Protein AF-A0A3L9I2W7-F1 (afdb_monomer_lite)

Radius of gyration: 19.5 Å; chains: 1; bounding box: 50×24×37 Å

Foldseek 3Di:
DDDDPCVVPPDLVSVCVVVVHDSVVGWDDDDVTDPVVVVPPDPDDPQPPVNVVVVVVVCVVVVVPD

Structure (mmCIF, N/CA/C/O backbone):
data_AF-A0A3L9I2W7-F1
#
_entry.id   AF-A0A3L9I2W7-F1
#
loop_
_atom_site.group_PDB
_atom_site.id
_atom_site.type_symbol
_atom_site.label_atom_id
_atom_site.label_alt_id
_atom_site.label_comp_id
_atom_site.label_asym_id
_atom_site.label_entity_id
_atom_site.label_seq_id
_atom_site.pdbx_PDB_ins_code
_atom_site.Cartn_x
_atom_site.Cartn_y
_atom_site.Cartn_z
_atom_site.occupancy
_atom_site.B_iso_or_equiv
_atom_site.auth_seq_id
_atom_site.auth_comp_id
_atom_site.auth_asym_id
_atom_site.auth_atom_id
_atom_site.pdbx_PDB_model_num
ATOM 1 N N . TRP A 1 1 ? 2.851 11.416 -4.332 1.00 44.00 1 TRP A N 1
ATOM 2 C CA . TRP A 1 1 ? 2.835 10.675 -3.054 1.00 44.00 1 TRP A CA 1
ATOM 3 C C . TRP A 1 1 ? 2.941 11.677 -1.924 1.00 44.00 1 TRP A C 1
ATOM 5 O O . TRP A 1 1 ? 3.591 12.698 -2.112 1.00 44.00 1 TRP A O 1
A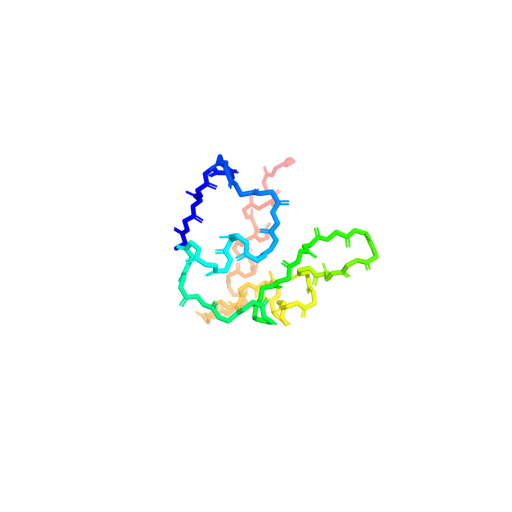TOM 15 N N . GLY A 1 2 ? 2.284 11.435 -0.794 1.00 62.03 2 GLY A N 1
ATOM 16 C CA . GLY A 1 2 ? 2.262 12.378 0.322 1.00 62.03 2 GLY A CA 1
ATOM 17 C C . GLY A 1 2 ? 2.072 11.660 1.649 1.00 62.03 2 GLY A C 1
ATOM 18 O O . GLY A 1 2 ? 1.614 10.521 1.678 1.00 62.03 2 GLY A O 1
ATOM 19 N N . ARG A 1 3 ? 2.434 12.334 2.741 1.00 74.00 3 ARG A N 1
ATOM 20 C CA . ARG A 1 3 ? 2.162 11.885 4.108 1.00 74.00 3 ARG A CA 1
ATOM 21 C C . ARG A 1 3 ? 1.395 12.974 4.844 1.00 74.00 3 ARG A C 1
ATOM 23 O O . ARG A 1 3 ? 1.717 14.153 4.705 1.00 74.00 3 ARG A O 1
ATOM 30 N N . LYS A 1 4 ? 0.421 12.576 5.651 1.00 74.00 4 LYS A N 1
ATOM 31 C CA . LYS A 1 4 ? -0.279 13.451 6.590 1.00 74.00 4 LYS A CA 1
ATOM 32 C C . LYS A 1 4 ? -0.228 12.783 7.955 1.00 74.00 4 LYS A C 1
ATOM 34 O O . LYS A 1 4 ? -0.372 11.568 8.046 1.00 74.00 4 LYS A O 1
ATOM 39 N N . LEU A 1 5 ? 0.033 13.562 9.000 1.00 76.88 5 LEU A N 1
ATOM 40 C CA . LEU A 1 5 ? -0.061 13.043 10.360 1.00 76.88 5 LEU A CA 1
ATOM 41 C C . LEU A 1 5 ? -1.518 12.664 10.637 1.00 76.88 5 LEU A C 1
ATOM 43 O O . LEU A 1 5 ? -2.420 13.430 10.299 1.00 76.88 5 LEU A O 1
ATOM 47 N N . ALA A 1 6 ? -1.738 11.522 11.285 1.00 73.06 6 ALA A N 1
ATOM 48 C CA . ALA A 1 6 ? -3.066 11.006 11.624 1.00 73.06 6 ALA A CA 1
ATOM 49 C C . ALA A 1 6 ? -3.772 11.804 12.744 1.00 73.06 6 ALA A C 1
ATOM 51 O O . ALA A 1 6 ? -4.627 11.276 13.444 1.00 73.06 6 ALA A O 1
ATOM 52 N N . VAL A 1 7 ? -3.404 13.071 12.964 1.00 78.31 7 VAL A N 1
ATOM 53 C CA . VAL A 1 7 ? -3.959 13.895 14.045 1.00 78.31 7 VAL A CA 1
ATOM 54 C C . VAL A 1 7 ? -5.468 14.034 13.838 1.00 78.31 7 VAL A C 1
ATOM 56 O O . VAL A 1 7 ? -5.908 14.655 12.872 1.00 78.31 7 VAL A O 1
ATOM 59 N N . GLY A 1 8 ? -6.243 13.429 14.741 1.00 71.75 8 GLY A N 1
ATOM 60 C CA . GLY A 1 8 ? -7.707 13.400 14.689 1.00 71.75 8 GLY A CA 1
ATOM 61 C C . GLY A 1 8 ? -8.316 12.313 13.794 1.00 71.75 8 GLY A C 1
ATOM 62 O O . GLY A 1 8 ? -9.525 12.325 13.609 1.00 71.75 8 GLY A O 1
ATOM 63 N N . MET A 1 9 ? -7.517 11.393 13.241 1.00 83.06 9 MET A N 1
ATOM 64 C CA . MET A 1 9 ? -7.996 10.238 12.470 1.00 83.06 9 MET A CA 1
ATOM 65 C C . MET A 1 9 ? -7.652 8.959 13.231 1.00 83.06 9 MET A C 1
ATOM 67 O O . MET A 1 9 ? -6.525 8.470 13.193 1.00 83.06 9 MET A O 1
ATOM 71 N N . THR A 1 10 ? -8.632 8.437 13.949 1.00 83.12 10 THR A N 1
ATOM 72 C CA . THR A 1 10 ? -8.542 7.217 14.758 1.00 83.12 10 THR A CA 1
ATOM 73 C C . THR A 1 10 ? -9.157 6.002 14.063 1.00 83.12 10 THR A C 1
ATOM 75 O O . THR A 1 10 ? -8.988 4.878 14.529 1.00 83.12 10 THR A O 1
ATOM 78 N N . SER A 1 11 ? -9.839 6.207 12.930 1.00 86.31 11 SER A N 1
ATOM 79 C CA . SER A 1 11 ? -10.485 5.141 12.162 1.00 86.31 11 SER A CA 1
ATOM 80 C C . SER A 1 11 ? -10.315 5.293 10.646 1.00 86.31 11 SER A C 1
ATOM 82 O O . SER A 1 11 ? -10.134 6.395 10.122 1.00 86.31 11 SER A O 1
ATOM 84 N N . ALA A 1 12 ? -10.451 4.176 9.920 1.00 86.56 12 ALA A N 1
ATOM 85 C CA . ALA A 1 12 ? -10.476 4.160 8.454 1.00 86.56 12 ALA A CA 1
ATOM 86 C C . ALA A 1 12 ? -11.600 5.041 7.877 1.00 86.56 12 ALA A C 1
ATOM 88 O O . ALA A 1 12 ? -11.416 5.686 6.850 1.00 86.56 12 ALA A O 1
ATOM 89 N N . LYS A 1 13 ? -12.738 5.139 8.576 1.00 89.31 13 LYS A N 1
ATOM 90 C CA . LYS A 1 13 ? -13.875 5.976 8.174 1.00 89.31 13 LYS A CA 1
ATOM 91 C C . LYS A 1 13 ? -13.554 7.471 8.244 1.00 89.31 13 LYS A C 1
ATOM 93 O O . LYS A 1 13 ? -13.905 8.218 7.335 1.00 89.31 13 LYS A O 1
ATOM 98 N N . GLU A 1 14 ? -12.874 7.908 9.303 1.00 89.25 14 GLU A N 1
ATOM 99 C CA . GLU A 1 14 ? -12.416 9.299 9.438 1.00 89.25 14 GLU A CA 1
ATOM 100 C C . GLU A 1 14 ? -11.366 9.645 8.379 1.00 89.25 14 GLU A C 1
ATOM 102 O O . GLU A 1 14 ? -11.407 10.732 7.799 1.00 89.25 14 GLU A O 1
ATOM 107 N N . LEU A 1 15 ? -10.470 8.702 8.072 1.00 87.69 15 LEU A N 1
ATOM 108 C CA . LEU A 1 15 ? -9.513 8.847 6.978 1.00 87.69 15 LEU A CA 1
ATOM 109 C C . LEU A 1 15 ? -10.220 8.964 5.616 1.00 87.69 15 LEU A C 1
ATOM 111 O O . LEU A 1 15 ? -9.900 9.869 4.847 1.00 87.69 15 LEU A O 1
ATOM 115 N N . ALA A 1 16 ? -11.202 8.103 5.333 1.00 90.81 16 ALA A N 1
ATOM 116 C CA . ALA A 1 16 ? -11.978 8.137 4.092 1.00 90.81 16 ALA A CA 1
ATOM 117 C C . ALA A 1 16 ? -12.713 9.474 3.914 1.00 90.81 16 ALA A C 1
ATOM 119 O O . ALA A 1 16 ? -12.631 10.095 2.853 1.00 90.81 16 ALA A O 1
ATOM 120 N N . ALA A 1 17 ? -13.343 9.975 4.982 1.00 90.50 17 ALA A N 1
ATOM 121 C CA . ALA A 1 17 ? -13.988 11.285 4.987 1.00 90.50 17 ALA A CA 1
ATOM 122 C C . ALA A 1 17 ? -12.985 12.422 4.721 1.00 90.50 17 ALA A C 1
ATOM 124 O O . ALA A 1 17 ? -13.242 13.292 3.889 1.00 90.50 17 ALA A O 1
ATOM 125 N N . ALA A 1 18 ? -11.814 12.396 5.367 1.00 88.19 18 ALA A N 1
ATOM 126 C CA . ALA A 1 18 ? -10.770 13.402 5.165 1.00 88.19 18 ALA A CA 1
ATOM 127 C C . ALA A 1 18 ? -10.182 13.398 3.743 1.00 88.19 18 ALA A C 1
ATOM 129 O O . ALA A 1 18 ? -9.711 14.436 3.274 1.00 88.19 18 ALA A O 1
ATOM 130 N N . LEU A 1 19 ? -10.193 12.245 3.071 1.00 87.81 19 LEU A N 1
ATOM 131 C CA . LEU A 1 19 ? -9.741 12.076 1.689 1.00 87.81 19 LEU A CA 1
ATOM 132 C C . LEU A 1 19 ? -10.870 12.242 0.658 1.00 87.81 19 LEU A C 1
ATOM 134 O O . LEU A 1 19 ? -10.579 12.291 -0.534 1.00 87.81 19 LEU A O 1
ATOM 138 N N . 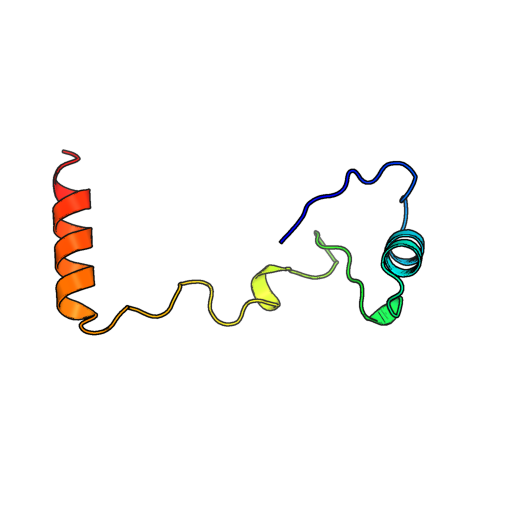SER A 1 20 ? -12.129 12.366 1.098 1.00 91.88 20 SER A N 1
ATOM 139 C CA . SER A 1 20 ? -13.321 12.388 0.235 1.00 91.88 20 SER A CA 1
ATOM 140 C C . SER A 1 20 ? -13.425 11.160 -0.682 1.00 91.88 20 SER A C 1
ATOM 142 O O . SER A 1 20 ? -13.721 11.283 -1.869 1.00 91.88 20 SER A O 1
ATOM 144 N N . VAL A 1 21 ? -13.172 9.973 -0.124 1.00 92.44 21 VAL A N 1
ATOM 145 C CA . VAL A 1 21 ? -13.270 8.678 -0.820 1.00 92.44 21 VAL A CA 1
ATOM 146 C C . VAL A 1 21 ? -14.280 7.758 -0.136 1.00 92.44 21 VAL A C 1
ATOM 148 O O . VAL A 1 21 ? -14.696 8.005 0.997 1.00 92.44 21 VAL A O 1
ATOM 151 N N . ASP A 1 22 ? -14.669 6.686 -0.825 1.00 93.75 22 ASP A N 1
ATOM 152 C CA . ASP A 1 22 ? -15.545 5.659 -0.265 1.00 93.75 22 ASP A CA 1
ATOM 153 C C . ASP A 1 22 ? -14.846 4.919 0.900 1.00 93.75 22 ASP A C 1
ATOM 155 O O . ASP A 1 22 ? -13.688 4.518 0.740 1.00 93.75 22 ASP A O 1
ATOM 159 N N . PRO A 1 23 ? -15.490 4.718 2.066 1.00 90.12 23 PRO A N 1
ATOM 160 C CA . PRO A 1 23 ? -14.894 3.989 3.187 1.00 90.12 23 PRO A CA 1
ATOM 161 C C . PRO A 1 23 ? -14.441 2.564 2.853 1.00 90.12 23 PRO A C 1
ATOM 163 O O . PRO A 1 23 ? -13.416 2.133 3.376 1.00 90.12 23 PRO A O 1
ATOM 166 N N . GLU A 1 24 ? -15.141 1.867 1.958 1.00 90.44 24 GLU A N 1
ATOM 167 C CA . GLU A 1 24 ? -14.794 0.511 1.510 1.00 90.44 24 GLU A CA 1
ATOM 168 C C . GLU A 1 24 ? -13.561 0.498 0.593 1.00 90.44 24 GLU A C 1
ATOM 170 O O . GLU A 1 24 ? -12.955 -0.546 0.365 1.00 90.44 24 GLU A O 1
ATOM 175 N N . SER A 1 25 ? -13.143 1.663 0.084 1.00 89.31 25 SER A N 1
ATOM 176 C CA . SER A 1 25 ? -11.889 1.808 -0.667 1.00 89.31 25 SER A CA 1
ATOM 177 C C . SER A 1 25 ? -10.657 2.010 0.226 1.00 89.31 25 SER A C 1
ATOM 179 O O . SER A 1 25 ? -9.537 2.107 -0.282 1.00 89.31 25 SER A O 1
ATOM 181 N N . VAL A 1 26 ? -10.839 2.076 1.550 1.00 88.69 26 VAL A N 1
ATOM 182 C CA . VAL A 1 26 ? -9.764 2.281 2.528 1.00 88.69 26 VAL A CA 1
ATOM 183 C C . VAL A 1 26 ? -9.551 1.011 3.345 1.00 88.69 26 VAL A C 1
ATOM 185 O O . VAL A 1 26 ? -10.458 0.520 4.006 1.00 88.69 26 VAL A O 1
ATOM 188 N N . ALA A 1 27 ? -8.312 0.521 3.375 1.00 85.94 27 ALA A N 1
ATOM 189 C CA . ALA A 1 27 ? -7.922 -0.630 4.183 1.00 85.94 27 ALA A CA 1
ATOM 190 C C . ALA A 1 27 ? -6.868 -0.247 5.231 1.00 85.94 27 ALA A C 1
ATOM 192 O O . ALA A 1 27 ? -5.951 0.532 4.958 1.00 85.94 27 ALA A O 1
ATOM 193 N N . ILE A 1 28 ? -6.974 -0.827 6.432 1.00 85.69 28 ILE A N 1
ATOM 194 C CA . ILE A 1 28 ? -5.9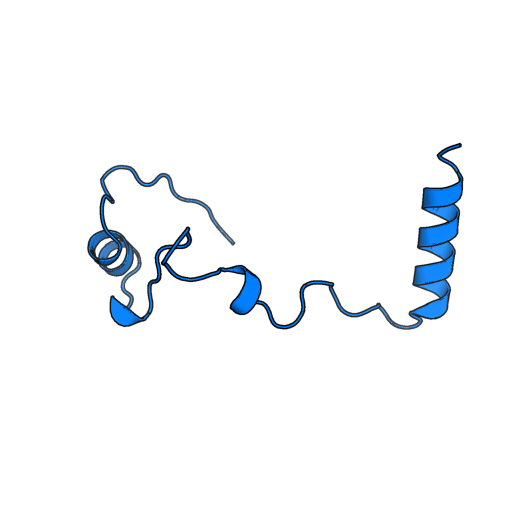15 -0.751 7.446 1.00 85.69 28 ILE A CA 1
ATOM 195 C C . ILE A 1 28 ? -4.930 -1.892 7.198 1.00 85.69 28 ILE A C 1
ATOM 197 O O . ILE A 1 28 ? -5.313 -3.061 7.151 1.00 85.69 28 ILE A O 1
ATOM 201 N N . CYS A 1 29 ? -3.657 -1.532 7.044 1.00 88.12 29 CYS A N 1
ATOM 202 C CA . CYS A 1 29 ? -2.568 -2.485 6.870 1.00 88.12 29 CYS A CA 1
ATOM 203 C C . CYS A 1 29 ? -2.107 -3.028 8.228 1.00 88.12 29 CYS A C 1
ATOM 205 O O . CYS A 1 29 ? -1.861 -2.234 9.139 1.00 88.12 29 CYS A O 1
ATOM 207 N N . GLY A 1 30 ? -1.944 -4.345 8.364 1.00 83.06 30 GLY A N 1
ATOM 208 C CA . GLY A 1 30 ? -1.459 -4.956 9.606 1.00 83.06 30 GLY A CA 1
ATOM 209 C C . GLY A 1 30 ? -1.832 -6.428 9.769 1.00 83.06 30 GLY A C 1
ATOM 210 O O . GLY A 1 30 ? -2.494 -7.016 8.917 1.00 83.06 30 GLY A O 1
ATOM 211 N N . GLU A 1 31 ? -1.399 -7.024 10.880 1.00 82.06 31 GLU A N 1
ATOM 212 C CA . GLU A 1 31 ? -1.666 -8.427 11.210 1.00 82.06 31 GLU A CA 1
ATOM 213 C C . GLU A 1 31 ? -3.178 -8.696 11.322 1.00 82.06 31 GLU A C 1
ATOM 215 O O . GLU A 1 31 ? -3.899 -7.972 12.007 1.00 82.06 31 GLU A O 1
ATOM 220 N N . GLY A 1 32 ? -3.672 -9.708 10.600 1.00 81.94 32 GLY A N 1
ATOM 221 C CA . GLY A 1 32 ? -5.106 -10.017 10.498 1.00 81.94 32 GLY A CA 1
ATOM 222 C C . GLY A 1 32 ? -5.925 -9.048 9.628 1.00 81.94 32 GLY A C 1
ATOM 223 O O . GLY A 1 32 ? -7.131 -9.243 9.487 1.00 81.94 32 GLY A O 1
ATOM 224 N N . GLY A 1 33 ? -5.288 -8.024 9.051 1.00 82.62 33 GLY A N 1
ATOM 225 C CA . GLY A 1 33 ? -5.884 -7.056 8.131 1.00 82.62 33 GLY A CA 1
ATOM 226 C C . GLY A 1 33 ? -5.380 -7.216 6.696 1.00 82.62 33 GLY A C 1
ATOM 227 O O . GLY A 1 33 ? -5.018 -8.306 6.256 1.00 82.62 33 GLY A O 1
ATOM 228 N N . PHE A 1 34 ? -5.368 -6.113 5.948 1.00 84.94 34 PHE A N 1
ATOM 229 C CA . PHE A 1 34 ? -4.869 -6.093 4.574 1.00 84.94 34 PHE A CA 1
ATOM 230 C C . PHE A 1 34 ? -3.336 -6.134 4.548 1.00 84.94 34 PHE A C 1
ATOM 232 O O . PHE A 1 34 ? -2.687 -5.341 5.234 1.00 84.94 34 PHE A O 1
ATOM 239 N N . ASP A 1 35 ? -2.750 -7.016 3.735 1.00 85.62 35 ASP A N 1
ATOM 240 C CA . ASP A 1 35 ? -1.313 -6.983 3.462 1.00 85.62 35 ASP A CA 1
ATOM 241 C C . ASP A 1 35 ? -1.026 -5.991 2.316 1.00 85.62 35 ASP A C 1
ATOM 243 O O . ASP A 1 35 ? -1.383 -6.262 1.164 1.00 85.62 35 ASP A O 1
ATOM 247 N N . PRO A 1 36 ? -0.361 -4.848 2.579 1.00 82.12 36 PRO A N 1
ATOM 248 C CA . PRO A 1 36 ? -0.026 -3.888 1.531 1.00 82.12 36 PRO A CA 1
ATOM 249 C C . PRO A 1 36 ? 0.877 -4.477 0.440 1.00 82.12 36 PRO A C 1
ATOM 251 O O . PRO A 1 36 ? 0.906 -3.947 -0.673 1.00 82.12 36 PRO A O 1
ATOM 254 N N . TRP A 1 37 ? 1.601 -5.563 0.720 1.00 81.00 37 TRP A N 1
ATOM 255 C CA . TRP A 1 37 ? 2.472 -6.215 -0.255 1.00 81.00 37 TRP A CA 1
ATOM 256 C C . TRP A 1 37 ? 1.722 -7.042 -1.298 1.00 81.00 37 TRP A C 1
ATOM 258 O O . TRP A 1 37 ? 2.290 -7.312 -2.361 1.00 81.00 37 TRP A O 1
ATOM 268 N N . GLU A 1 38 ? 0.470 -7.406 -1.031 1.00 82.56 38 GLU A N 1
ATOM 269 C CA . GLU A 1 38 ? -0.424 -8.057 -1.997 1.00 82.56 38 GLU A CA 1
ATOM 270 C C . GLU A 1 38 ? -1.039 -7.036 -2.970 1.00 82.56 38 GLU A C 1
ATOM 272 O O . GLU A 1 38 ? -1.392 -7.375 -4.098 1.00 82.56 38 GLU A O 1
ATOM 277 N N . ALA A 1 39 ? -1.097 -5.754 -2.586 1.00 81.62 39 ALA A N 1
ATOM 278 C CA . ALA A 1 39 ? -1.555 -4.667 -3.458 1.00 81.62 39 ALA A CA 1
ATOM 279 C C . ALA A 1 39 ? -0.583 -4.375 -4.614 1.00 81.62 39 ALA A C 1
ATOM 281 O O . ALA A 1 39 ? -0.957 -3.777 -5.625 1.00 81.62 39 ALA A O 1
ATOM 282 N N . VAL A 1 40 ? 0.690 -4.744 -4.440 1.00 81.50 40 VAL A N 1
ATOM 283 C CA . VAL A 1 40 ? 1.781 -4.419 -5.359 1.00 81.50 40 VAL A CA 1
ATOM 284 C C . VAL A 1 40 ? 2.207 -5.684 -6.095 1.00 81.50 40 VAL A C 1
ATOM 286 O O . VAL A 1 40 ? 3.062 -6.441 -5.637 1.00 81.50 40 VAL A O 1
ATOM 289 N N . SER A 1 41 ? 1.637 -5.883 -7.281 1.00 77.31 41 SER A N 1
ATOM 290 C CA . SER A 1 41 ? 1.923 -7.027 -8.159 1.00 77.31 41 SER A CA 1
ATOM 291 C C . SER A 1 41 ? 3.352 -7.038 -8.713 1.00 77.31 41 SER A C 1
ATOM 293 O O . SER A 1 41 ? 3.875 -8.091 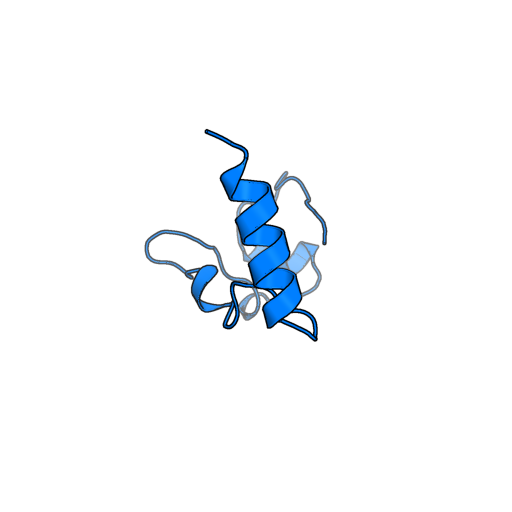-9.070 1.00 77.31 41 SER A O 1
ATOM 295 N N . VAL A 1 42 ? 4.014 -5.880 -8.756 1.00 78.56 42 VAL A N 1
ATOM 296 C CA . VAL A 1 42 ? 5.392 -5.726 -9.232 1.00 78.56 42 VAL A CA 1
ATOM 297 C C . VAL A 1 42 ? 6.175 -4.910 -8.209 1.00 78.56 42 VAL A C 1
ATOM 299 O O . VAL A 1 42 ? 6.077 -3.687 -8.152 1.00 78.56 42 VAL A O 1
ATOM 302 N N . ARG A 1 43 ? 6.940 -5.605 -7.360 1.00 72.19 43 ARG A N 1
ATOM 303 C CA . ARG A 1 43 ? 7.701 -4.993 -6.252 1.00 72.19 43 ARG A CA 1
ATOM 304 C C . ARG A 1 43 ? 9.038 -4.401 -6.687 1.00 72.19 43 ARG A C 1
ATOM 306 O O . ARG A 1 43 ? 9.641 -3.634 -5.943 1.00 72.19 43 ARG A O 1
ATOM 313 N N . GLN A 1 44 ? 9.509 -4.771 -7.873 1.00 75.94 44 GLN A N 1
ATOM 314 C CA . GLN A 1 44 ? 10.723 -4.224 -8.460 1.00 75.94 44 GLN A CA 1
ATOM 315 C C . GLN A 1 44 ? 10.359 -3.438 -9.710 1.00 75.94 44 GLN A C 1
ATOM 317 O O . GLN A 1 44 ? 9.603 -3.959 -10.528 1.00 75.94 44 GLN A O 1
ATOM 322 N N . PRO A 1 45 ? 10.875 -2.211 -9.886 1.00 72.62 45 PRO A N 1
ATOM 323 C CA . PRO A 1 45 ? 10.686 -1.505 -11.141 1.00 72.62 45 PRO A CA 1
ATOM 324 C C . PRO A 1 45 ? 11.153 -2.405 -12.297 1.00 72.62 45 PRO A C 1
ATOM 326 O O . PRO A 1 45 ? 12.151 -3.118 -12.143 1.00 72.62 45 PRO A O 1
ATOM 329 N N . PRO A 1 46 ? 10.436 -2.415 -13.434 1.00 72.94 46 PRO A N 1
ATOM 330 C CA . PRO A 1 46 ? 10.861 -3.194 -14.586 1.00 72.94 46 PRO A CA 1
ATOM 331 C C . PRO A 1 46 ? 12.287 -2.794 -14.969 1.00 72.94 46 PRO A C 1
ATOM 333 O O . PRO A 1 46 ? 12.654 -1.618 -14.878 1.00 72.94 46 PRO A O 1
ATOM 336 N N . LEU A 1 47 ? 13.093 -3.774 -15.384 1.00 74.62 47 LEU A N 1
ATOM 337 C CA . LEU A 1 47 ? 14.454 -3.500 -15.832 1.00 74.62 47 LEU A CA 1
ATOM 338 C C . LEU A 1 47 ? 14.408 -2.478 -16.979 1.00 74.62 47 LEU A C 1
ATOM 340 O O . LEU A 1 47 ? 13.642 -2.673 -17.929 1.00 74.62 47 LEU A O 1
ATOM 344 N N . PRO A 1 48 ? 15.211 -1.402 -16.923 1.00 74.81 48 PRO A N 1
ATOM 345 C CA . PRO A 1 48 ? 15.298 -0.480 -18.042 1.00 74.81 48 PRO A CA 1
ATOM 346 C C . PRO A 1 48 ? 15.892 -1.223 -19.250 1.00 74.81 48 PRO A C 1
ATOM 348 O O . PRO A 1 48 ? 16.867 -1.951 -19.077 1.0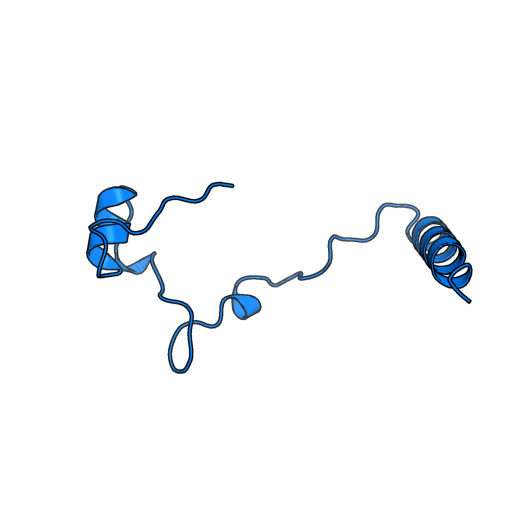0 74.81 48 PRO A O 1
ATOM 351 N N . PRO A 1 49 ? 15.365 -1.072 -20.477 1.00 74.44 49 PRO A N 1
ATOM 352 C CA . PRO A 1 49 ? 16.085 -1.506 -21.671 1.00 74.44 49 PRO A CA 1
ATOM 353 C C . PRO A 1 49 ? 17.403 -0.715 -21.800 1.00 74.44 49 PRO A C 1
ATOM 355 O O . PRO A 1 49 ? 17.358 0.506 -21.634 1.00 74.44 49 PRO A O 1
ATOM 358 N N . PRO A 1 50 ? 18.558 -1.336 -22.119 1.00 75.88 50 PRO A N 1
ATOM 359 C CA . PRO A 1 50 ? 18.858 -2.766 -22.214 1.00 75.88 50 PRO A CA 1
ATOM 360 C C . PRO A 1 50 ? 19.158 -3.354 -20.820 1.00 75.88 50 PRO A C 1
ATOM 362 O O . PRO A 1 50 ? 20.196 -3.087 -20.217 1.00 75.88 50 PRO A O 1
ATOM 365 N N . GLY A 1 51 ? 18.247 -4.190 -20.308 1.00 68.94 51 GLY A N 1
ATOM 366 C CA . GLY A 1 51 ? 18.272 -4.648 -18.909 1.00 68.94 51 GLY A CA 1
ATOM 367 C C . GLY A 1 51 ? 19.504 -5.465 -18.524 1.00 68.94 51 GLY A C 1
ATOM 368 O O . GLY A 1 51 ? 19.871 -5.491 -17.351 1.00 68.94 51 GLY A O 1
ATOM 369 N N . GLY A 1 52 ? 20.166 -6.082 -19.509 1.00 73.25 52 GLY A N 1
ATOM 370 C CA . GLY A 1 52 ? 21.436 -6.784 -19.321 1.00 73.25 52 GLY A CA 1
ATOM 371 C C . GLY A 1 52 ? 22.570 -5.844 -18.910 1.00 73.25 52 GLY A C 1
ATOM 372 O O . GLY A 1 52 ? 23.224 -6.089 -17.899 1.00 73.25 52 GLY A O 1
ATOM 373 N N . ASP A 1 53 ? 22.754 -4.733 -19.625 1.00 76.00 53 ASP A N 1
ATOM 374 C CA . ASP A 1 53 ? 23.826 -3.773 -19.330 1.00 76.00 53 ASP A CA 1
ATOM 375 C C . ASP A 1 53 ? 23.589 -3.075 -17.988 1.00 76.00 53 ASP A C 1
ATOM 377 O O . ASP A 1 53 ? 24.527 -2.861 -17.219 1.00 76.00 53 ASP A O 1
ATOM 381 N N . PHE A 1 54 ? 22.325 -2.785 -17.660 1.00 73.75 54 PHE A N 1
ATOM 382 C CA . PHE A 1 54 ? 21.958 -2.238 -16.356 1.00 73.75 54 PHE A CA 1
ATOM 383 C C . PHE A 1 54 ? 22.252 -3.220 -15.214 1.00 73.75 54 PHE A C 1
ATOM 385 O O . PHE A 1 54 ? 22.829 -2.824 -14.202 1.00 73.75 54 PHE A O 1
ATOM 392 N N . ALA A 1 55 ? 21.910 -4.504 -15.374 1.00 77.00 55 ALA A N 1
ATOM 393 C CA . ALA A 1 55 ? 22.198 -5.525 -14.368 1.00 77.00 55 ALA A CA 1
ATOM 394 C C . ALA A 1 55 ? 23.711 -5.723 -14.162 1.00 77.00 55 ALA A C 1
ATOM 396 O O . ALA A 1 55 ? 24.161 -5.839 -13.021 1.00 77.00 55 ALA A O 1
ATOM 397 N N . ILE A 1 56 ? 24.503 -5.694 -15.241 1.00 78.62 56 ILE A N 1
ATOM 398 C CA . ILE A 1 56 ? 25.971 -5.757 -15.172 1.00 78.62 56 ILE A CA 1
ATOM 399 C C . ILE A 1 56 ? 26.531 -4.518 -14.467 1.00 78.62 56 ILE A C 1
ATOM 401 O O . ILE A 1 56 ? 27.336 -4.656 -13.547 1.00 78.62 56 ILE A O 1
ATOM 405 N N . ALA A 1 57 ? 26.095 -3.315 -14.846 1.00 78.00 57 ALA A N 1
ATOM 406 C CA . ALA A 1 57 ? 26.540 -2.074 -14.217 1.00 78.00 57 ALA A CA 1
ATOM 407 C C . ALA A 1 57 ? 26.201 -2.035 -12.718 1.00 78.00 57 ALA A C 1
ATOM 409 O O . ALA A 1 57 ? 27.043 -1.648 -11.906 1.00 78.00 57 ALA A O 1
ATOM 410 N N . LEU A 1 58 ? 25.002 -2.491 -12.341 1.00 75.94 58 LEU A N 1
ATOM 411 C CA . LEU A 1 58 ? 24.585 -2.607 -10.945 1.00 75.94 58 LEU A CA 1
ATOM 412 C C . LEU A 1 58 ? 25.448 -3.627 -10.188 1.00 75.94 58 LEU A C 1
ATOM 414 O O . LEU A 1 58 ? 25.950 -3.319 -9.108 1.00 75.94 58 LEU A O 1
ATOM 418 N N . GLY A 1 59 ? 25.683 -4.807 -10.770 1.00 77.81 59 GLY A N 1
ATOM 419 C CA . GLY A 1 59 ? 26.566 -5.826 -10.198 1.00 77.81 59 GLY A CA 1
ATOM 420 C C . GLY A 1 59 ? 28.005 -5.332 -10.007 1.00 77.81 59 GLY A C 1
ATOM 421 O O . GLY A 1 59 ? 28.594 -5.553 -8.951 1.00 77.81 59 GLY A O 1
ATOM 422 N N . LEU A 1 60 ? 28.552 -4.592 -10.977 1.00 79.12 60 LEU A N 1
ATOM 423 C CA . LEU A 1 60 ? 29.886 -3.982 -10.897 1.00 79.12 60 LEU A CA 1
ATOM 424 C C . LEU A 1 60 ? 29.965 -2.864 -9.849 1.00 79.12 60 LEU A C 1
ATOM 426 O O . LEU A 1 60 ? 30.990 -2.723 -9.183 1.00 79.12 60 LEU A O 1
ATOM 430 N N . ALA A 1 61 ? 28.908 -2.065 -9.697 1.00 75.31 61 ALA A N 1
ATOM 431 C CA . ALA A 1 61 ? 28.846 -1.017 -8.682 1.00 75.31 61 ALA A CA 1
ATOM 432 C C . ALA A 1 61 ? 28.781 -1.601 -7.259 1.00 75.31 61 ALA A C 1
ATOM 434 O O . ALA A 1 61 ? 29.459 -1.099 -6.365 1.00 75.31 61 ALA A O 1
ATOM 435 N N . LEU A 1 62 ? 28.011 -2.676 -7.060 1.00 74.81 62 LEU A N 1
ATOM 436 C CA . LEU A 1 62 ? 27.875 -3.358 -5.767 1.00 74.81 62 LEU A CA 1
ATOM 437 C C . LEU A 1 62 ? 29.101 -4.221 -5.423 1.00 74.81 62 LEU A C 1
ATOM 439 O O . LEU A 1 62 ? 29.495 -4.294 -4.262 1.00 74.81 62 LEU A O 1
ATOM 443 N N . GLY A 1 63 ? 29.744 -4.832 -6.422 1.00 65.06 63 GLY A N 1
ATOM 444 C CA . GLY A 1 63 ? 30.936 -5.669 -6.248 1.00 65.06 63 GLY A CA 1
ATOM 445 C C . GLY A 1 63 ? 32.206 -4.915 -5.837 1.00 65.06 63 GLY A C 1
ATOM 446 O O . GLY A 1 63 ? 33.189 -5.553 -5.483 1.00 65.06 63 GLY A O 1
ATOM 447 N N . LYS A 1 64 ? 32.199 -3.575 -5.846 1.00 54.28 64 LYS A N 1
ATOM 448 C CA . LYS A 1 64 ? 33.295 -2.740 -5.317 1.00 54.28 64 LYS A CA 1
ATOM 449 C C . LYS A 1 64 ? 33.247 -2.534 -3.796 1.00 54.28 64 LYS A C 1
ATOM 451 O O . LYS A 1 64 ? 34.112 -1.847 -3.264 1.00 54.28 64 LYS A O 1
ATOM 456 N N . ALA A 1 65 ? 32.240 -3.073 -3.106 1.00 53.34 65 ALA A N 1
ATOM 457 C CA . ALA A 1 65 ? 32.065 -2.911 -1.662 1.00 53.34 65 ALA A CA 1
ATOM 458 C C . ALA A 1 65 ? 32.877 -3.902 -0.798 1.00 53.34 65 ALA A C 1
ATOM 460 O O . ALA A 1 65 ? 32.646 -3.958 0.410 1.00 53.34 65 ALA A O 1
ATOM 461 N N . TYR A 1 66 ? 33.819 -4.651 -1.383 1.00 45.53 66 TYR A N 1
ATOM 462 C CA . TYR A 1 66 ? 34.725 -5.555 -0.667 1.00 45.53 66 TYR A CA 1
ATOM 463 C C .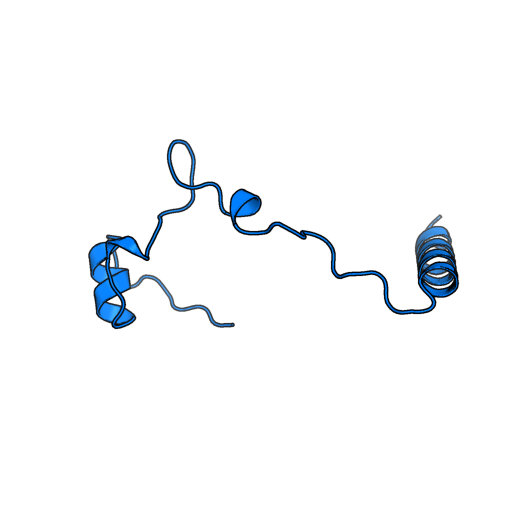 TYR A 1 66 ? 36.169 -5.357 -1.119 1.00 45.53 66 TYR A C 1
ATOM 465 O O . TYR A 1 66 ? 36.393 -5.314 -2.350 1.00 45.53 66 TYR A O 1
#

Organism: Escherichia coli (NCBI:txid562)

Secondary structure (DSSP, 8-state):
------TT--SHHHHHHHHTS-GGG---BSTTSB-TTTS-S--SPPPPSSHHHHHHHHHHHHTT--

pLDDT: mean 78.76, std 10.21, range [44.0, 93.75]

Sequence (66 aa):
WGRKLAVGMTSAKELAAALSVDPESVAICGEGGFDPWEAVSVRQPPLPPPGGDFAIALGLALGKAY